Protein AF-A0A5B6ZY88-F1 (afdb_monomer)

pLDDT: mean 94.52, std 8.67, range [48.62, 98.81]

Foldseek 3Di:
DQDKDKDWDDDDPPIDIAIETDAPDDDDPGDAAEAEEEQLADDPVSLVVLVCQCPPPVNHQEYAYAENQHLCVVDVLSNCVSVVVSCVSCCVPCRHHPYDDDYDPSQQQDDVVSPRNHGPDDDD

InterPro domains:
  IPR004843 Calcineurin-like, phosphoesterase domain [PF00149] (33-112)
  IPR008963 Purple acid phosphatase-like, N-terminal [SSF49363] (2-24)
  IPR029052 Metallo-dependent phosphatase-like [G3DSA:3.60.21.10] (27-124)
  IPR029052 Metallo-dependent phosphatase-like [SSF56300] (29-116)
  IPR039331 Purple acid phosphatase-like [PTHR22953] (1-124)

Structure (mmCIF, N/CA/C/O backbone):
data_AF-A0A5B6ZY88-F1
#
_entry.id   AF-A0A5B6ZY88-F1
#
loop_
_atom_site.group_PDB
_atom_site.id
_atom_site.type_symbol
_atom_site.label_atom_id
_atom_site.label_alt_id
_atom_site.label_comp_id
_atom_site.label_asym_id
_atom_site.label_entity_id
_atom_site.label_seq_id
_atom_site.pdbx_PDB_ins_code
_atom_site.Cartn_x
_atom_site.Cartn_y
_atom_site.Cartn_z
_atom_site.occupancy
_atom_site.B_iso_or_equiv
_atom_site.auth_seq_id
_atom_site.auth_comp_id
_atom_site.auth_asym_id
_atom_site.auth_atom_id
_a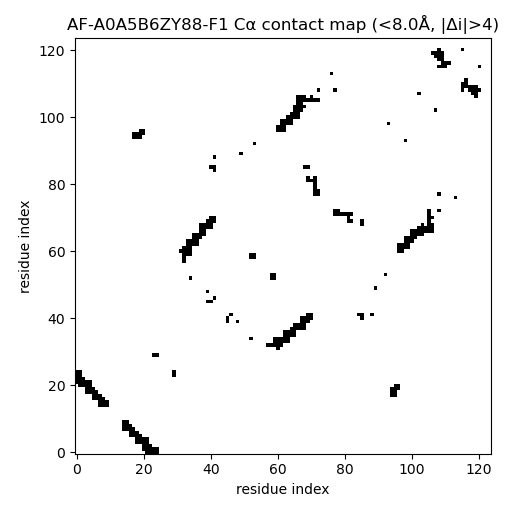tom_site.pdbx_PDB_model_num
ATOM 1 N N . PHE A 1 1 ? -5.526 -8.334 20.807 1.00 87.69 1 PHE A N 1
ATOM 2 C CA . PHE A 1 1 ? -6.445 -8.220 19.656 1.00 87.69 1 PHE A CA 1
ATOM 3 C C . PHE A 1 1 ? -7.251 -6.940 19.772 1.00 87.69 1 PHE A C 1
ATOM 5 O O . PHE A 1 1 ? -7.424 -6.455 20.885 1.00 87.69 1 PHE A O 1
ATOM 12 N N . ASN A 1 2 ? -7.739 -6.399 18.653 1.00 94.94 2 ASN A N 1
ATOM 13 C CA . ASN A 1 2 ? -8.525 -5.158 18.603 1.00 94.94 2 ASN A CA 1
ATOM 14 C C . ASN A 1 2 ? -7.872 -3.990 19.372 1.00 94.94 2 ASN A C 1
ATOM 16 O O . ASN A 1 2 ? -8.503 -3.286 20.157 1.00 94.94 2 ASN A O 1
ATOM 20 N N . THR A 1 3 ? -6.562 -3.834 19.198 1.00 98.31 3 THR A N 1
ATOM 21 C CA . THR A 1 3 ? -5.737 -2.849 19.908 1.00 98.31 3 THR A CA 1
ATOM 22 C C . THR A 1 3 ? -5.025 -1.964 18.897 1.00 98.31 3 THR A C 1
ATOM 24 O O . THR A 1 3 ? -4.433 -2.478 17.942 1.00 98.31 3 THR A O 1
ATOM 27 N N . LYS A 1 4 ? -5.088 -0.644 19.104 1.00 98.56 4 LYS A N 1
ATOM 28 C CA . LYS A 1 4 ? -4.353 0.344 18.313 1.00 98.56 4 LYS A CA 1
ATOM 29 C C . LYS A 1 4 ? -2.912 0.441 18.810 1.00 98.56 4 LYS A C 1
ATOM 31 O O . LYS A 1 4 ? -2.689 0.664 19.996 1.00 98.56 4 LYS A O 1
ATOM 36 N N . TYR A 1 5 ? -1.966 0.309 17.893 1.00 98.75 5 TYR A N 1
ATOM 37 C CA . TYR A 1 5 ? -0.539 0.466 18.137 1.00 98.75 5 TYR A CA 1
ATOM 38 C C . TYR A 1 5 ? -0.011 1.660 17.359 1.00 98.75 5 TYR A C 1
ATOM 40 O O . TYR A 1 5 ? -0.468 1.932 16.250 1.00 98.75 5 TYR A O 1
ATOM 48 N N . TYR A 1 6 ? 0.963 2.341 17.946 1.00 98.62 6 TYR A N 1
ATOM 49 C CA . TYR A 1 6 ? 1.785 3.336 17.274 1.00 98.62 6 TYR A CA 1
ATOM 50 C C . TYR A 1 6 ? 3.156 2.721 17.024 1.00 98.62 6 TYR A C 1
ATOM 52 O O . TYR A 1 6 ? 3.643 1.951 17.854 1.00 98.62 6 TYR A O 1
ATOM 60 N N . TYR A 1 7 ? 3.761 3.046 15.890 1.00 98.19 7 TYR A N 1
ATOM 61 C CA .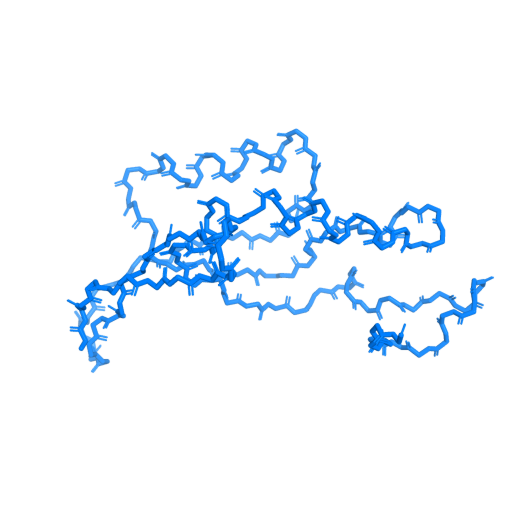 TYR A 1 7 ? 5.124 2.639 15.575 1.00 98.19 7 TYR A CA 1
ATOM 62 C C . TYR A 1 7 ? 5.875 3.797 14.928 1.00 98.19 7 TYR A C 1
ATOM 64 O O . TYR A 1 7 ? 5.270 4.688 14.328 1.00 98.19 7 TYR A O 1
ATOM 72 N N . GLU A 1 8 ? 7.196 3.779 15.059 1.00 97.94 8 GLU A N 1
ATOM 73 C CA . GLU A 1 8 ? 8.081 4.784 14.483 1.00 97.94 8 GLU A CA 1
ATOM 74 C C . GLU A 1 8 ? 9.151 4.121 13.627 1.00 97.94 8 GLU A C 1
ATOM 76 O O . GLU A 1 8 ? 9.631 3.029 13.934 1.00 97.94 8 GLU A O 1
ATOM 81 N N . VAL A 1 9 ? 9.518 4.801 12.548 1.00 97.50 9 VAL A N 1
ATOM 82 C CA . VAL A 1 9 ? 10.631 4.435 11.668 1.00 97.50 9 VAL A CA 1
ATOM 83 C C . VAL A 1 9 ? 11.523 5.653 11.448 1.00 97.50 9 VAL A C 1
ATOM 85 O O . VAL A 1 9 ? 11.067 6.790 11.570 1.00 97.50 9 VAL A O 1
ATOM 88 N N . GLY A 1 10 ? 12.787 5.424 11.097 1.00 95.44 10 GLY A N 1
ATOM 89 C CA . GLY A 1 10 ? 13.793 6.480 10.938 1.00 95.44 10 GLY A CA 1
ATOM 90 C C . GLY A 1 10 ? 14.664 6.671 12.183 1.00 95.44 10 GLY A C 1
ATOM 91 O O . GLY A 1 10 ? 14.436 6.060 13.225 1.00 95.44 10 GLY A O 1
ATOM 92 N N . ILE A 1 11 ? 15.710 7.491 12.055 1.00 93.56 11 ILE A N 1
ATOM 93 C CA . ILE A 1 11 ? 16.718 7.720 13.104 1.00 93.56 11 ILE A CA 1
ATOM 94 C C . ILE A 1 11 ? 17.011 9.223 13.195 1.00 93.56 11 ILE A C 1
ATOM 96 O O . ILE A 1 11 ? 17.051 9.931 12.184 1.00 93.56 11 ILE A O 1
ATOM 100 N N . GLY A 1 12 ? 17.233 9.722 14.413 1.00 91.31 12 GLY A N 1
ATOM 101 C CA . GLY A 1 12 ? 17.615 11.114 14.654 1.00 91.31 12 GLY A CA 1
ATOM 102 C C . GLY A 1 12 ? 16.524 12.091 14.214 1.00 91.31 12 GLY A C 1
ATOM 103 O O . GLY A 1 12 ? 15.396 12.019 14.685 1.00 91.31 12 GLY A O 1
ATOM 104 N N . HIS A 1 13 ? 16.851 13.001 13.297 1.00 89.50 13 HIS A N 1
ATOM 105 C CA . HIS A 1 13 ? 15.945 14.062 12.836 1.00 89.50 13 HIS A CA 1
ATOM 106 C C . HIS A 1 13 ? 14.961 13.635 11.734 1.00 89.50 13 HIS A C 1
ATOM 108 O O . HIS A 1 13 ? 14.296 14.486 11.150 1.00 89.50 13 HIS A O 1
ATOM 114 N N . THR A 1 14 ? 14.885 12.340 11.414 1.00 95.25 14 THR A N 1
ATOM 115 C CA . THR A 1 14 ? 14.053 11.811 10.314 1.00 95.25 14 THR A CA 1
ATOM 116 C C . THR A 1 14 ? 12.991 10.820 10.786 1.00 95.25 14 THR A C 1
ATOM 118 O O . THR A 1 14 ? 12.454 10.059 9.982 1.00 95.25 14 THR A O 1
ATOM 121 N N . THR A 1 15 ? 12.687 10.802 12.087 1.00 97.06 15 THR A N 1
ATOM 122 C CA . THR A 1 15 ? 11.667 9.905 12.631 1.00 97.06 15 THR A CA 1
ATOM 123 C C . THR A 1 15 ? 10.283 10.239 12.080 1.00 97.06 15 THR A C 1
ATOM 125 O O . THR A 1 15 ? 9.887 11.400 11.961 1.00 97.06 15 THR A O 1
ATOM 128 N N . ARG A 1 16 ? 9.537 9.194 11.723 1.00 97.94 16 ARG A N 1
ATOM 129 C CA . ARG A 1 16 ? 8.157 9.273 11.242 1.00 97.94 16 ARG A CA 1
ATOM 1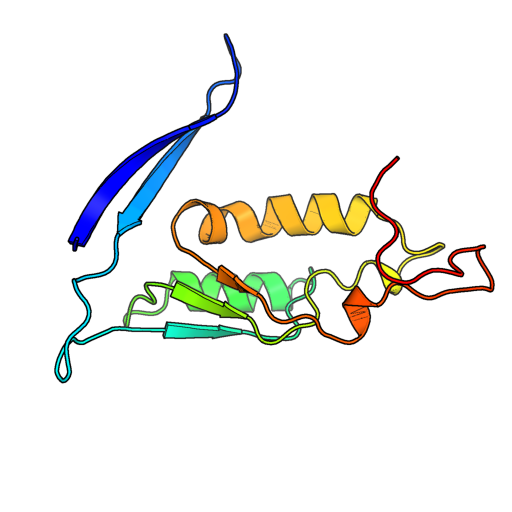30 C C . ARG A 1 16 ? 7.301 8.305 12.039 1.00 97.94 16 ARG A C 1
ATOM 132 O O . ARG A 1 16 ? 7.645 7.129 12.156 1.00 97.94 16 ARG A O 1
ATOM 139 N N . THR A 1 17 ? 6.185 8.803 12.555 1.00 97.88 17 THR A N 1
ATOM 140 C CA . THR A 1 17 ? 5.253 8.033 13.380 1.00 97.88 17 THR A CA 1
ATOM 141 C C . THR A 1 17 ? 4.017 7.642 12.579 1.00 97.88 17 THR A C 1
ATOM 143 O O . THR A 1 17 ? 3.419 8.460 11.876 1.00 97.88 17 THR A O 1
ATOM 146 N N . PHE A 1 18 ? 3.589 6.399 12.748 1.00 98.69 18 PHE A N 1
ATOM 147 C CA . PHE A 1 18 ? 2.405 5.815 12.131 1.00 98.69 18 PHE A CA 1
ATOM 148 C C . PHE A 1 18 ? 1.609 5.026 13.177 1.00 98.69 18 PHE A C 1
ATOM 150 O O . PHE A 1 18 ? 1.973 4.972 14.356 1.00 98.69 18 PHE A O 1
ATOM 157 N N . TRP A 1 19 ? 0.494 4.426 12.769 1.00 98.69 19 TRP A N 1
ATOM 158 C CA . TRP A 1 19 ? -0.321 3.596 13.651 1.00 98.69 19 TRP A CA 1
ATOM 159 C C . TRP A 1 19 ? -1.128 2.572 12.862 1.00 98.69 19 TRP A C 1
ATOM 161 O O . TRP A 1 19 ? -1.501 2.832 11.731 1.00 98.69 19 TRP A O 1
ATOM 171 N N . PHE A 1 20 ? -1.478 1.453 13.485 1.00 98.62 20 PHE A N 1
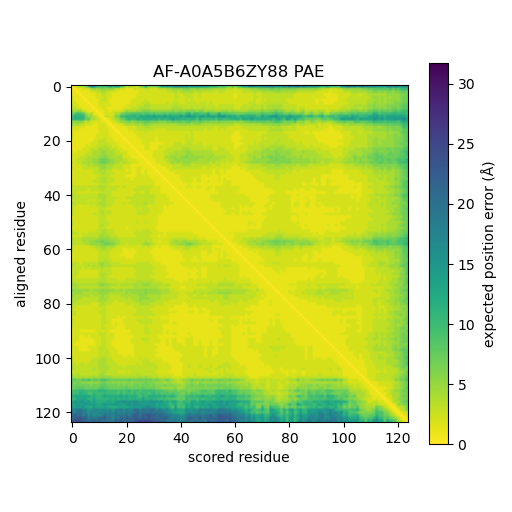ATOM 172 C CA . PHE A 1 20 ? -2.425 0.478 12.936 1.00 98.62 20 PHE A CA 1
ATOM 173 C C . PHE A 1 20 ? -3.281 -0.116 14.060 1.00 98.62 20 PHE A C 1
ATOM 175 O O . PHE A 1 20 ? -2.997 0.069 15.246 1.00 98.62 20 PHE A O 1
ATOM 182 N N . THR A 1 21 ? -4.347 -0.834 13.712 1.00 98.44 21 THR A N 1
ATOM 183 C CA . THR A 1 21 ? -5.176 -1.567 14.679 1.00 98.44 21 THR A CA 1
ATOM 184 C C . THR A 1 21 ? -5.103 -3.058 14.384 1.00 98.44 21 THR A C 1
ATOM 186 O O . THR A 1 21 ? -5.403 -3.492 13.276 1.00 98.44 21 THR A O 1
ATOM 189 N N . THR A 1 22 ? -4.699 -3.849 15.380 1.00 98.44 22 THR A N 1
ATOM 190 C CA . THR A 1 22 ? -4.704 -5.317 15.269 1.00 98.44 22 THR A CA 1
ATOM 191 C C . THR A 1 22 ? -6.130 -5.832 15.053 1.00 98.44 22 THR A C 1
ATOM 193 O O . THR A 1 22 ? -7.062 -5.274 15.643 1.00 98.44 22 THR A O 1
ATOM 196 N N . PR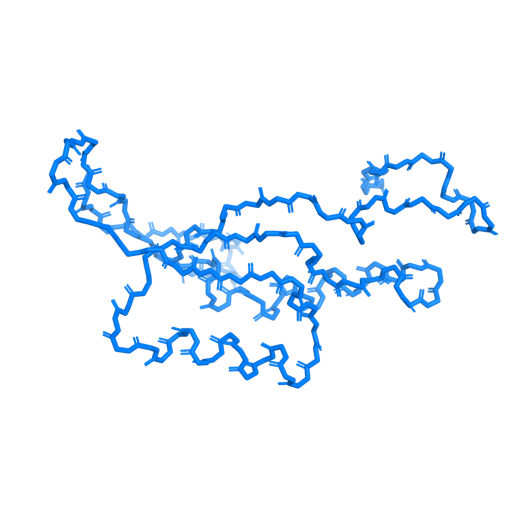O A 1 23 ? -6.339 -6.893 14.251 1.00 97.81 23 PRO A N 1
ATOM 197 C CA . PRO A 1 23 ? -7.668 -7.465 14.080 1.00 97.81 23 PRO A CA 1
ATOM 198 C C . PRO A 1 23 ? -8.219 -8.001 15.417 1.00 97.81 23 PRO A C 1
ATOM 200 O O . PRO A 1 23 ? -7.456 -8.215 16.372 1.00 97.81 23 PRO A O 1
ATOM 203 N N . PRO A 1 24 ? -9.546 -8.185 15.527 1.00 97.56 24 PRO A N 1
ATOM 204 C CA . PRO A 1 24 ? -10.131 -8.968 16.610 1.00 97.56 24 PRO A CA 1
ATOM 205 C C . PRO A 1 24 ? -9.595 -10.408 16.589 1.00 97.56 24 PRO A C 1
ATOM 207 O O . PRO A 1 24 ? -8.994 -10.851 15.611 1.00 97.56 24 PRO A O 1
ATOM 210 N N . GLU A 1 25 ? -9.795 -11.128 17.689 1.00 97.56 25 GLU A N 1
ATOM 211 C CA . GLU A 1 25 ? -9.503 -12.559 17.736 1.00 97.56 25 GLU A CA 1
ATOM 212 C C . GLU A 1 25 ? -10.372 -13.304 16.714 1.00 97.56 25 GLU A C 1
ATOM 214 O O . GLU A 1 25 ? -11.493 -12.882 16.423 1.00 97.56 25 GLU A O 1
ATOM 219 N N . VAL A 1 26 ? -9.845 -14.384 16.137 1.00 97.56 26 VAL A N 1
ATOM 220 C CA . VAL A 1 26 ? -10.573 -15.176 15.141 1.00 97.56 26 VAL A CA 1
ATOM 221 C C . VAL A 1 26 ? -11.770 -15.854 15.805 1.00 97.56 26 VAL A C 1
ATOM 223 O O . VAL A 1 26 ? -11.638 -16.482 16.852 1.00 97.56 26 VAL A O 1
ATOM 226 N N . GLY A 1 27 ? -12.934 -15.764 15.169 1.00 97.62 27 GLY A N 1
ATOM 227 C CA . GLY A 1 27 ? -14.152 -16.423 15.621 1.00 97.62 27 GLY A CA 1
ATOM 228 C C . GLY A 1 27 ? -15.192 -16.494 14.502 1.00 97.62 27 GLY A C 1
ATOM 229 O O . GLY A 1 27 ? -15.098 -15.731 13.539 1.00 97.62 27 GLY A O 1
ATOM 230 N N . PRO A 1 28 ? -16.170 -17.407 14.608 1.00 97.75 28 PRO A N 1
ATOM 231 C CA . PRO A 1 28 ? -17.123 -17.693 13.532 1.00 97.75 28 PRO A CA 1
ATOM 232 C C . PRO A 1 28 ? -18.010 -16.496 13.161 1.00 97.75 28 PRO A C 1
ATOM 234 O O . PRO A 1 28 ? -18.355 -16.338 11.996 1.00 97.75 28 PRO A O 1
ATOM 237 N N . ASP A 1 29 ? -18.318 -15.630 14.129 1.00 98.00 29 ASP A N 1
ATOM 238 C CA . ASP A 1 29 ? -19.261 -14.515 13.970 1.00 98.00 29 ASP A CA 1
ATOM 239 C C . ASP A 1 29 ? -18.582 -13.139 14.067 1.00 98.00 29 ASP A C 1
ATOM 241 O O . ASP A 1 29 ? -19.222 -12.128 14.358 1.00 98.00 29 ASP A O 1
ATOM 245 N N . VAL A 1 30 ? -17.261 -13.080 13.887 1.00 97.75 30 VAL A N 1
ATOM 246 C CA . VAL A 1 30 ? -16.491 -11.847 14.077 1.00 97.75 30 VAL A CA 1
ATOM 247 C C . VAL A 1 30 ? -16.601 -10.962 12.830 1.00 97.75 30 VAL A C 1
ATOM 249 O O . VAL A 1 30 ? -16.084 -11.327 11.772 1.00 97.75 30 VAL A O 1
ATOM 252 N N . PRO A 1 31 ? -17.225 -9.771 12.917 1.00 97.31 31 PRO A N 1
ATOM 253 C CA . PRO A 1 31 ? -17.402 -8.916 11.755 1.00 97.31 31 PRO A CA 1
ATOM 254 C C . PRO A 1 31 ? -16.087 -8.242 11.354 1.00 97.31 31 PRO A C 1
ATOM 256 O O . PRO A 1 31 ? -15.361 -7.668 12.178 1.00 97.31 31 PRO A O 1
ATOM 259 N N . TYR A 1 32 ? -15.816 -8.232 10.053 1.00 97.81 32 TYR A N 1
ATOM 260 C CA . TYR A 1 32 ? -14.650 -7.575 9.481 1.00 97.81 32 TYR A CA 1
ATOM 261 C C . TYR A 1 32 ? -14.970 -7.004 8.100 1.00 97.81 32 TYR A C 1
ATOM 263 O O . TYR A 1 32 ? -15.764 -7.575 7.357 1.00 97.81 32 TYR A O 1
ATOM 271 N N . THR A 1 33 ? -14.346 -5.877 7.758 1.00 98.44 33 THR A N 1
ATOM 272 C CA . THR A 1 33 ? -14.550 -5.206 6.470 1.00 98.44 33 THR A CA 1
ATOM 273 C C . THR A 1 33 ? -13.251 -5.244 5.686 1.00 98.44 33 THR A C 1
ATOM 275 O O . THR A 1 33 ? -12.277 -4.590 6.074 1.00 98.44 33 THR A O 1
ATOM 278 N N . PHE A 1 34 ? -13.263 -5.960 4.568 1.00 98.69 34 PHE A N 1
ATOM 279 C CA . PHE A 1 34 ? -12.178 -5.948 3.597 1.00 98.69 34 PHE A CA 1
ATOM 280 C C . PHE A 1 34 ? -12.472 -4.943 2.484 1.00 98.69 34 PHE A C 1
ATOM 282 O O . PHE A 1 34 ? -13.588 -4.889 1.969 1.00 98.69 34 PHE A O 1
ATOM 289 N N . GLY A 1 35 ? -11.471 -4.150 2.112 1.00 98.56 35 GLY A N 1
ATOM 290 C CA . GLY A 1 35 ? -11.450 -3.508 0.802 1.00 98.56 35 GLY A CA 1
ATOM 291 C C . GLY A 1 35 ? -10.929 -4.478 -0.252 1.00 98.56 35 GLY A C 1
ATOM 292 O O . GLY A 1 35 ? -10.162 -5.383 0.075 1.00 98.56 35 GLY A O 1
ATOM 293 N N . LEU A 1 36 ? -11.330 -4.286 -1.505 1.00 98.62 36 LEU A N 1
ATOM 294 C CA . LEU A 1 36 ? -10.856 -5.071 -2.641 1.00 98.62 36 LEU A CA 1
ATOM 295 C C . LEU A 1 36 ? -10.366 -4.105 -3.723 1.00 98.62 36 LEU A C 1
ATOM 297 O O . LEU A 1 36 ? -11.140 -3.262 -4.178 1.00 98.62 36 LEU A O 1
ATOM 301 N N . ILE A 1 37 ? -9.096 -4.221 -4.107 1.00 98.75 37 ILE A N 1
ATOM 302 C CA . ILE A 1 37 ? -8.474 -3.490 -5.222 1.00 98.75 37 ILE A CA 1
ATOM 303 C C . ILE A 1 37 ? -7.582 -4.482 -5.979 1.00 98.75 37 ILE A C 1
ATOM 305 O O . ILE A 1 37 ? -6.943 -5.333 -5.369 1.00 98.75 37 ILE A O 1
ATOM 309 N N . GLY A 1 38 ? -7.530 -4.364 -7.298 1.00 98.50 38 GLY A N 1
ATOM 310 C CA . GLY A 1 38 ? -6.525 -4.989 -8.156 1.00 98.50 38 GLY A CA 1
ATOM 311 C C . GLY A 1 38 ? -6.065 -3.974 -9.188 1.00 98.50 38 GLY A C 1
ATOM 312 O O . GLY A 1 38 ? -6.712 -2.927 -9.321 1.00 98.50 38 GLY A O 1
ATOM 313 N N . ASP A 1 39 ? -4.970 -4.274 -9.879 1.00 98.56 39 ASP A N 1
ATOM 314 C CA . ASP A 1 39 ? -4.569 -3.550 -11.087 1.00 98.56 39 ASP A CA 1
ATOM 315 C C . ASP A 1 39 ? -4.433 -2.042 -10.854 1.00 98.56 39 ASP A C 1
ATOM 317 O O . ASP A 1 39 ? -4.885 -1.209 -11.644 1.00 98.56 39 ASP A O 1
ATOM 321 N N . LEU A 1 40 ? -3.871 -1.666 -9.700 1.00 98.75 40 LEU A N 1
ATOM 322 C CA . LEU A 1 40 ? -3.960 -0.284 -9.250 1.00 98.75 40 LEU A CA 1
ATOM 323 C C . LEU A 1 40 ? -3.110 0.621 -10.131 1.00 98.75 40 LEU A C 1
ATOM 325 O O . LEU A 1 40 ? -3.598 1.660 -10.567 1.00 98.75 40 LEU A O 1
ATOM 329 N N . GLY A 1 41 ? -1.843 0.278 -10.359 1.00 98.56 41 GLY A N 1
ATOM 330 C CA . GLY A 1 41 ? -0.885 1.164 -11.013 1.00 98.56 41 GLY A CA 1
ATOM 331 C C . GLY A 1 41 ? -0.726 2.506 -10.289 1.00 98.56 41 GLY A C 1
ATOM 332 O O . GLY A 1 41 ? -0.947 2.636 -9.084 1.00 98.56 41 GLY A O 1
ATOM 333 N N . GLN A 1 42 ? -0.324 3.533 -11.036 1.00 98.62 42 GLN A N 1
ATOM 334 C CA . GLN A 1 42 ? 0.025 4.860 -10.498 1.00 98.62 42 GLN A CA 1
ATOM 335 C C . GLN A 1 42 ? -0.428 6.019 -11.402 1.00 98.62 42 GLN A C 1
ATOM 337 O O . GLN A 1 42 ? 0.274 7.012 -11.591 1.00 98.62 42 GLN A O 1
ATOM 342 N N . THR A 1 43 ? -1.613 5.881 -11.989 1.00 98.56 43 THR A N 1
ATOM 343 C CA . THR A 1 43 ? -2.273 6.895 -12.821 1.00 98.56 43 THR A CA 1
ATOM 344 C C . THR A 1 43 ? -3.148 7.844 -11.987 1.00 98.56 43 THR A C 1
ATOM 346 O O . THR A 1 43 ? -3.310 7.691 -10.771 1.00 98.56 43 THR A O 1
ATOM 349 N N . TYR A 1 44 ? -3.775 8.828 -12.641 1.00 98.69 44 TYR A N 1
ATOM 350 C CA . TYR A 1 44 ? -4.784 9.672 -11.996 1.00 98.69 44 TYR A CA 1
ATOM 351 C C . TYR A 1 44 ? -6.011 8.876 -11.524 1.00 98.69 44 TYR A C 1
ATOM 353 O O . TYR A 1 44 ? -6.534 9.152 -10.441 1.00 98.69 44 TYR A O 1
ATOM 361 N N . ASP A 1 45 ? -6.438 7.863 -12.281 1.00 98.75 45 ASP A N 1
ATOM 362 C CA . ASP A 1 45 ? -7.553 6.991 -11.896 1.00 98.75 45 ASP A CA 1
ATOM 363 C C . ASP A 1 45 ? -7.169 6.047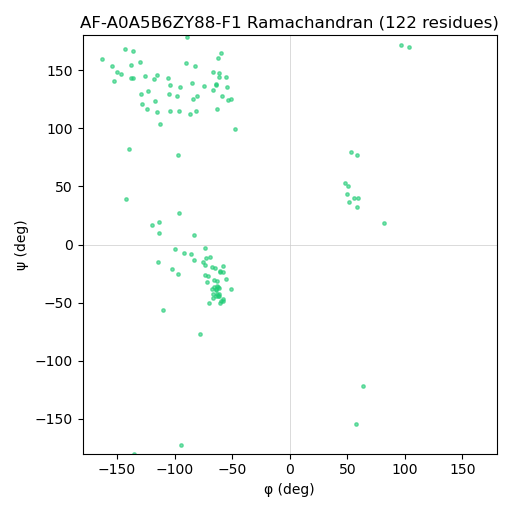 -10.751 1.00 98.75 45 ASP A C 1
ATOM 365 O O . ASP A 1 45 ? -7.982 5.792 -9.859 1.00 98.75 45 ASP A O 1
ATOM 369 N N . SER A 1 46 ? -5.903 5.626 -10.689 1.00 98.75 46 SER A N 1
ATOM 370 C CA . SER A 1 46 ? -5.335 4.902 -9.543 1.00 98.75 46 SER A CA 1
ATOM 371 C C . SER A 1 46 ? -5.469 5.729 -8.265 1.00 98.75 46 SER A C 1
ATOM 373 O O . SER A 1 46 ? -5.984 5.260 -7.247 1.00 98.75 46 SER A O 1
ATOM 375 N N . ASN A 1 47 ? -5.084 7.009 -8.331 1.00 98.81 47 ASN A N 1
ATOM 376 C CA . ASN A 1 47 ? -5.226 7.933 -7.210 1.00 98.81 47 ASN A CA 1
ATOM 377 C C . ASN A 1 47 ? -6.689 8.121 -6.800 1.00 98.81 47 ASN A C 1
ATOM 379 O O . ASN A 1 47 ? -7.000 8.089 -5.609 1.00 98.81 47 ASN A O 1
ATOM 383 N N . ARG A 1 48 ? -7.593 8.263 -7.773 1.00 98.75 48 ARG A N 1
ATOM 384 C CA . ARG A 1 48 ? -9.030 8.380 -7.512 1.00 98.75 48 ARG A CA 1
ATOM 385 C C . ARG A 1 48 ? -9.580 7.130 -6.830 1.00 98.75 48 ARG A C 1
ATOM 387 O O . ARG A 1 48 ? -10.307 7.260 -5.850 1.00 98.75 48 ARG A O 1
ATOM 394 N N . THR A 1 49 ? -9.206 5.944 -7.295 1.00 98.81 49 THR A N 1
ATOM 395 C CA . THR A 1 49 ? -9.626 4.662 -6.712 1.00 98.81 49 THR A CA 1
ATOM 396 C C . THR A 1 49 ? -9.191 4.556 -5.255 1.00 98.81 49 THR A C 1
ATOM 398 O O . THR A 1 49 ? -10.024 4.304 -4.381 1.00 98.81 49 THR A O 1
ATOM 401 N N . LEU A 1 50 ? -7.920 4.852 -4.964 1.00 98.75 50 LEU A N 1
ATOM 402 C CA . LEU A 1 50 ? -7.406 4.824 -3.597 1.00 98.75 50 LEU A CA 1
ATOM 403 C C . LEU A 1 50 ? -8.102 5.864 -2.701 1.00 98.75 50 LEU A C 1
ATOM 405 O O . LEU A 1 50 ? -8.523 5.537 -1.595 1.00 98.75 50 LEU A O 1
ATOM 409 N N . SER A 1 51 ? -8.329 7.085 -3.194 1.00 98.62 51 SER A N 1
ATOM 410 C CA . SER A 1 51 ? -9.074 8.104 -2.442 1.00 98.62 51 SER A CA 1
ATOM 411 C C . SER A 1 51 ? -10.531 7.709 -2.182 1.00 98.62 51 SER A C 1
ATOM 413 O O . SER A 1 51 ? -11.045 7.942 -1.089 1.00 98.62 51 SER A O 1
ATOM 415 N N . HIS A 1 52 ? -11.210 7.085 -3.147 1.00 98.69 52 HIS A N 1
ATOM 416 C CA . HIS A 1 52 ? -12.565 6.566 -2.951 1.00 98.69 52 HIS A CA 1
ATOM 417 C C . HIS A 1 52 ? -12.598 5.453 -1.895 1.00 98.69 52 HIS A C 1
ATOM 419 O O . HIS A 1 52 ? -13.525 5.421 -1.085 1.00 98.69 52 HIS A O 1
ATOM 425 N N . TYR A 1 53 ? -11.589 4.579 -1.862 1.00 98.69 53 TYR A N 1
ATOM 426 C CA . TYR A 1 53 ? -11.438 3.567 -0.817 1.00 98.69 53 TYR A CA 1
ATOM 427 C C . TYR A 1 53 ? -1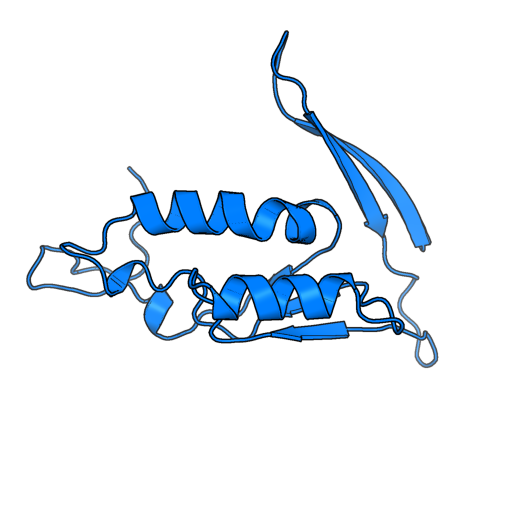1.286 4.200 0.576 1.00 98.69 53 TYR A C 1
ATOM 429 O O . TYR A 1 53 ? -12.036 3.865 1.494 1.00 98.69 53 TYR A O 1
ATOM 437 N N . GLU A 1 54 ? -10.378 5.168 0.726 1.00 98.19 54 GLU A N 1
ATOM 438 C CA . GLU A 1 54 ? -10.102 5.866 1.993 1.00 98.19 54 GLU A CA 1
ATOM 439 C C . GLU A 1 54 ? -11.333 6.634 2.525 1.00 98.19 54 GLU A C 1
ATOM 441 O O . GLU A 1 54 ? -11.614 6.671 3.734 1.00 98.19 54 GLU A O 1
ATOM 446 N N . LEU A 1 55 ? -12.107 7.228 1.614 1.00 98.06 55 LEU A N 1
ATOM 447 C CA . LEU A 1 55 ? -13.304 8.009 1.927 1.00 98.06 55 LEU A CA 1
ATOM 448 C C . LEU A 1 55 ? -14.574 7.162 2.066 1.00 98.06 55 LEU A C 1
ATOM 450 O O . LEU A 1 55 ? -15.593 7.687 2.517 1.00 98.06 55 LEU A O 1
ATOM 454 N N . ASN A 1 56 ? -14.530 5.866 1.745 1.00 98.19 56 ASN A N 1
ATOM 455 C CA . ASN A 1 56 ? -15.701 4.999 1.806 1.00 98.19 56 ASN A CA 1
ATOM 456 C C . ASN A 1 56 ? -16.289 4.966 3.239 1.00 98.19 56 ASN A C 1
ATOM 458 O O . ASN A 1 56 ? -15.554 4.700 4.201 1.00 98.19 56 ASN A O 1
ATOM 462 N N . PRO A 1 57 ? -17.603 5.216 3.420 1.00 97.62 57 PRO A N 1
ATOM 463 C CA . PRO A 1 57 ? -18.233 5.250 4.742 1.00 97.62 57 PRO A CA 1
ATOM 464 C C . PRO A 1 57 ? -18.218 3.899 5.473 1.00 97.62 57 PRO A C 1
ATOM 466 O O . PRO A 1 57 ? -18.322 3.882 6.695 1.00 97.62 57 PRO A O 1
ATOM 469 N N . VAL A 1 58 ? -18.044 2.779 4.762 1.00 96.62 58 VAL A N 1
ATOM 470 C CA . VAL A 1 58 ? -17.970 1.426 5.345 1.00 96.62 58 VAL A CA 1
ATOM 471 C C . VAL A 1 58 ? -16.634 1.180 6.072 1.00 96.62 58 VAL A C 1
ATOM 473 O O . VAL A 1 58 ? -16.558 0.293 6.918 1.00 96.62 58 VAL A O 1
ATOM 476 N N . LYS A 1 59 ? -15.600 1.995 5.799 1.00 94.62 59 LYS A N 1
ATOM 477 C CA . LYS A 1 59 ? -14.275 1.970 6.454 1.00 94.62 59 LYS A CA 1
ATOM 478 C C . LYS A 1 59 ? -13.601 0.591 6.433 1.00 94.62 59 LYS A C 1
ATOM 480 O O . LYS A 1 59 ? -13.577 -0.129 7.431 1.00 94.62 59 LYS A O 1
ATOM 485 N N . GLY A 1 60 ? -13.009 0.253 5.284 1.00 97.56 60 GLY A N 1
ATOM 486 C CA . GLY A 1 60 ? -12.162 -0.935 5.141 1.00 97.56 60 GLY A CA 1
ATOM 487 C C . GLY A 1 60 ? -11.023 -0.956 6.167 1.00 97.56 60 GLY A C 1
ATOM 488 O O . GLY A 1 60 ? -10.398 0.074 6.428 1.00 97.56 60 GLY A O 1
ATOM 489 N N . LYS A 1 61 ? -10.798 -2.124 6.780 1.00 98.12 61 LYS A N 1
ATOM 490 C CA . LYS A 1 61 ? -9.787 -2.339 7.834 1.00 98.12 61 LYS A CA 1
ATOM 491 C C . LYS A 1 61 ? -8.524 -3.031 7.321 1.00 98.12 61 LYS A C 1
ATOM 493 O O . LYS A 1 61 ? -7.495 -3.015 7.986 1.00 98.12 61 LYS A O 1
ATOM 498 N N . THR A 1 62 ? -8.632 -3.715 6.191 1.00 98.56 62 THR A N 1
ATOM 499 C CA . THR A 1 62 ? -7.553 -4.418 5.493 1.00 98.56 62 THR A CA 1
ATOM 500 C C . THR A 1 62 ? -7.921 -4.450 4.023 1.00 98.56 62 THR A C 1
ATOM 502 O O . THR A 1 62 ? -9.094 -4.649 3.690 1.00 98.56 62 THR A O 1
ATOM 505 N N . LEU A 1 63 ? -6.936 -4.272 3.153 1.00 98.69 63 LEU A N 1
ATOM 506 C CA . LEU A 1 63 ? -7.130 -4.380 1.717 1.00 98.69 63 LEU A CA 1
ATOM 507 C C . LEU A 1 63 ? -6.702 -5.767 1.235 1.00 98.69 63 LEU A C 1
ATOM 509 O O . LEU A 1 63 ? -5.589 -6.202 1.513 1.00 98.69 63 LEU A O 1
ATOM 513 N N . LEU A 1 64 ? -7.574 -6.454 0.504 1.00 98.81 64 LEU A N 1
ATOM 514 C CA . LEU A 1 64 ? -7.200 -7.602 -0.315 1.00 98.81 64 LEU A CA 1
ATOM 515 C C . LEU A 1 64 ? -6.765 -7.060 -1.677 1.00 98.81 64 LEU A C 1
ATOM 517 O O . LEU A 1 64 ? -7.589 -6.484 -2.392 1.00 98.81 64 LEU A O 1
ATOM 521 N N . PHE A 1 65 ? -5.476 -7.193 -1.992 1.00 98.75 65 PHE A N 1
ATOM 522 C CA . PHE A 1 65 ? -4.891 -6.684 -3.226 1.00 98.75 65 PHE A CA 1
ATOM 523 C C . PHE A 1 65 ? -4.645 -7.837 -4.204 1.00 98.75 65 PHE A C 1
ATOM 525 O O . PHE A 1 65 ? -3.853 -8.736 -3.915 1.00 98.75 65 PHE A O 1
ATOM 532 N N . VAL A 1 66 ? -5.339 -7.841 -5.343 1.00 98.38 66 VAL A N 1
ATOM 533 C CA . VAL A 1 66 ? -5.429 -9.019 -6.233 1.00 98.38 66 VAL A CA 1
ATOM 534 C C . VAL A 1 66 ? -4.432 -9.032 -7.400 1.00 98.38 66 VAL A C 1
ATOM 536 O O . VAL A 1 66 ? -4.684 -9.695 -8.398 1.00 98.38 66 VAL A O 1
ATOM 539 N N . GLY A 1 67 ? -3.279 -8.379 -7.241 1.00 97.69 67 GLY A N 1
ATOM 540 C CA . GLY A 1 67 ? -2.179 -8.393 -8.217 1.00 97.69 67 GLY A CA 1
ATOM 541 C C . GLY A 1 67 ? -2.068 -7.115 -9.040 1.00 97.69 67 GLY A C 1
ATOM 542 O O . GLY A 1 67 ? -2.934 -6.241 -8.954 1.00 97.69 67 GLY A O 1
ATOM 543 N N . ASP A 1 68 ? -0.963 -7.013 -9.776 1.00 98.00 68 ASP A N 1
ATOM 544 C CA . ASP A 1 68 ? -0.596 -5.918 -10.671 1.00 98.00 68 ASP A CA 1
ATOM 545 C C . ASP A 1 68 ? -0.526 -4.567 -9.940 1.00 98.00 68 ASP A C 1
ATOM 547 O O . ASP A 1 68 ? -1.423 -3.716 -9.955 1.00 98.00 68 ASP A O 1
ATOM 551 N N . LEU A 1 69 ? 0.577 -4.402 -9.213 1.00 98.31 69 LEU A N 1
ATOM 552 C CA . LEU A 1 69 ? 0.817 -3.321 -8.270 1.00 98.31 69 LEU A CA 1
ATOM 553 C C . LEU A 1 69 ? 1.189 -2.038 -9.012 1.00 98.31 69 LEU A C 1
ATOM 555 O O . LEU A 1 69 ? 0.379 -1.112 -9.108 1.00 98.31 69 LEU A O 1
ATOM 559 N N . SER A 1 70 ? 2.435 -1.951 -9.483 1.00 98.00 70 SER A N 1
ATOM 560 C CA . SER A 1 70 ? 3.047 -0.683 -9.893 1.00 98.00 70 SER A CA 1
ATOM 561 C C . SER A 1 70 ? 2.969 -0.416 -11.391 1.00 98.00 70 SER A C 1
ATOM 563 O O . SER A 1 70 ? 2.991 0.761 -11.782 1.00 98.00 70 SER A O 1
ATOM 565 N N . TYR A 1 71 ? 2.876 -1.483 -12.195 1.00 97.94 71 TYR A N 1
ATOM 566 C CA . TYR A 1 71 ? 3.054 -1.454 -13.647 1.00 97.94 71 TYR A CA 1
ATOM 567 C C . TYR A 1 71 ? 4.375 -0.767 -14.060 1.00 97.94 71 TYR A C 1
ATOM 569 O O . TYR A 1 71 ? 4.420 0.009 -15.019 1.00 97.94 71 TYR A O 1
ATOM 577 N N . ALA A 1 72 ? 5.440 -0.964 -13.271 1.00 95.62 72 ALA A N 1
ATOM 578 C CA . ALA A 1 72 ? 6.776 -0.432 -13.552 1.00 95.62 72 ALA A CA 1
ATOM 579 C C . ALA A 1 72 ? 7.399 -1.059 -14.810 1.00 95.62 72 ALA A C 1
ATOM 581 O O . ALA A 1 72 ? 8.115 -0.375 -15.541 1.00 95.62 72 ALA A O 1
ATOM 582 N N . ASP A 1 73 ? 7.059 -2.312 -15.097 1.00 93.38 73 ASP A N 1
ATOM 583 C CA . ASP A 1 73 ? 7.466 -3.072 -16.280 1.00 93.38 73 ASP A CA 1
ATOM 584 C C . ASP A 1 73 ? 7.014 -2.438 -17.614 1.00 93.38 73 ASP A C 1
ATOM 586 O O . ASP A 1 73 ? 7.652 -2.607 -18.648 1.00 93.38 73 ASP A O 1
ATOM 590 N N . HIS A 1 74 ? 5.977 -1.596 -17.611 1.00 94.81 74 HIS A N 1
ATOM 591 C CA . HIS A 1 74 ? 5.588 -0.819 -18.797 1.00 94.81 74 HIS A CA 1
ATOM 592 C C . HIS A 1 74 ? 6.535 0.339 -19.150 1.00 94.81 74 HIS A C 1
ATOM 594 O O . HIS A 1 74 ? 6.392 0.953 -20.214 1.00 94.81 74 HIS A O 1
ATOM 600 N N . TYR A 1 75 ? 7.466 0.700 -18.268 1.00 94.06 75 TYR A N 1
ATOM 601 C CA . TYR A 1 75 ? 8.409 1.788 -18.513 1.00 94.06 75 TYR A CA 1
ATOM 602 C C . TYR A 1 75 ? 9.685 1.276 -19.191 1.00 94.06 75 TYR A C 1
ATOM 604 O O . TYR A 1 75 ? 10.021 0.099 -19.064 1.00 94.06 75 TYR A O 1
ATOM 612 N N . PRO A 1 76 ? 10.428 2.140 -19.914 1.00 93.88 76 PRO A N 1
ATOM 613 C CA . PRO A 1 76 ? 11.675 1.736 -20.555 1.00 93.88 76 PRO A CA 1
ATOM 614 C C . PRO A 1 76 ? 12.612 1.039 -19.567 1.00 93.88 76 PRO A C 1
ATOM 616 O O . PRO A 1 76 ? 12.940 1.614 -18.531 1.00 93.88 76 PRO A O 1
ATOM 619 N N . PHE A 1 77 ? 13.043 -0.176 -19.914 1.00 90.81 77 PHE A N 1
ATOM 620 C CA . PHE A 1 77 ? 13.904 -1.020 -19.078 1.00 90.81 77 PHE A CA 1
ATOM 621 C C . PHE A 1 77 ? 13.319 -1.353 -17.697 1.00 90.81 77 PHE A C 1
ATOM 623 O O . PHE A 1 77 ? 14.078 -1.440 -16.736 1.00 90.81 77 PHE A O 1
ATOM 630 N N . HIS A 1 78 ? 11.989 -1.475 -17.591 1.00 91.31 78 HIS A N 1
ATOM 631 C CA . HIS A 1 78 ? 11.292 -1.738 -16.328 1.00 91.31 78 HIS A CA 1
ATOM 632 C C . HIS A 1 78 ? 11.728 -0.757 -15.229 1.00 91.31 78 HIS A C 1
ATOM 634 O O . HIS A 1 78 ? 12.154 -1.161 -14.148 1.00 91.31 78 HIS A O 1
ATOM 640 N N . ASP A 1 79 ? 11.706 0.548 -15.539 1.00 91.94 79 ASP A N 1
ATOM 641 C CA . ASP A 1 79 ? 12.238 1.610 -14.676 1.00 91.94 79 ASP A CA 1
ATOM 642 C C . ASP A 1 79 ? 11.764 1.466 -13.219 1.00 91.94 79 ASP A C 1
ATOM 644 O O . ASP A 1 79 ? 10.668 1.888 -12.839 1.00 91.94 79 ASP A O 1
ATOM 648 N N . ASN A 1 80 ? 12.630 0.894 -12.382 1.00 91.56 80 ASN A N 1
ATOM 649 C CA . ASN A 1 80 ? 12.310 0.519 -11.010 1.00 91.56 80 ASN A CA 1
ATOM 650 C C . ASN A 1 80 ? 12.098 1.737 -10.097 1.00 91.56 80 ASN A C 1
ATOM 652 O O . ASN A 1 80 ? 11.515 1.605 -9.021 1.00 91.56 80 ASN A O 1
ATOM 656 N N . VAL A 1 81 ? 12.433 2.952 -10.549 1.00 94.75 81 VAL A N 1
ATOM 657 C CA . VAL A 1 81 ? 12.007 4.189 -9.872 1.00 94.75 81 VAL A CA 1
ATOM 658 C C . VAL A 1 81 ? 10.475 4.253 -9.772 1.00 94.75 81 VAL A C 1
ATOM 660 O O . VAL A 1 81 ? 9.924 4.890 -8.869 1.00 94.75 81 VAL A O 1
ATOM 663 N N . ARG A 1 82 ? 9.755 3.555 -10.658 1.00 96.69 82 ARG A N 1
ATOM 664 C CA . ARG A 1 82 ? 8.295 3.437 -10.624 1.00 96.69 82 ARG A CA 1
ATOM 665 C C . ARG A 1 82 ? 7.771 2.575 -9.486 1.00 96.69 82 ARG A C 1
ATOM 667 O O . ARG A 1 82 ? 6.671 2.861 -9.005 1.00 96.69 82 ARG A O 1
ATOM 674 N N . TRP A 1 83 ? 8.546 1.611 -8.998 1.00 96.81 83 TRP A N 1
ATOM 675 C CA . TRP A 1 83 ? 8.250 0.930 -7.738 1.00 96.81 83 TRP A CA 1
ATOM 676 C C . TRP A 1 83 ? 8.375 1.897 -6.557 1.00 96.81 83 TRP A C 1
ATOM 678 O O . TRP A 1 83 ? 7.474 1.961 -5.717 1.00 96.81 83 TRP A O 1
ATOM 688 N N . ASP A 1 84 ? 9.411 2.742 -6.543 1.00 97.00 84 ASP A N 1
ATOM 689 C CA . ASP A 1 84 ? 9.597 3.745 -5.490 1.00 97.00 84 ASP A CA 1
ATOM 690 C C . ASP A 1 84 ? 8.456 4.774 -5.450 1.00 97.00 84 ASP A C 1
ATOM 692 O O . ASP A 1 84 ? 7.977 5.158 -4.376 1.00 97.00 84 ASP A O 1
ATOM 696 N N . THR A 1 85 ? 8.021 5.277 -6.612 1.00 98.44 85 THR A N 1
ATOM 697 C CA . THR A 1 85 ? 6.909 6.238 -6.684 1.00 98.44 85 THR A CA 1
ATOM 698 C C . THR A 1 85 ? 5.588 5.599 -6.296 1.00 98.44 85 THR A C 1
ATOM 700 O O . THR A 1 85 ? 4.814 6.239 -5.583 1.00 98.44 85 THR A O 1
ATOM 703 N N . TRP A 1 86 ? 5.348 4.347 -6.691 1.00 98.69 86 TRP A N 1
ATOM 704 C CA . TRP A 1 86 ? 4.159 3.606 -6.281 1.00 98.69 86 TRP A CA 1
ATOM 705 C C . TRP A 1 86 ? 4.132 3.364 -4.766 1.00 98.69 86 TRP A C 1
ATOM 707 O O . TRP A 1 86 ? 3.124 3.648 -4.119 1.00 98.69 86 TRP A O 1
ATOM 717 N N . GLY A 1 87 ? 5.263 2.967 -4.173 1.00 98.50 87 GLY A N 1
ATOM 718 C CA . GLY A 1 87 ? 5.397 2.790 -2.725 1.00 98.50 87 GLY A CA 1
ATOM 719 C C . GLY A 1 87 ? 5.087 4.072 -1.947 1.00 98.50 87 GLY A C 1
ATOM 720 O O . GLY A 1 87 ? 4.280 4.057 -1.018 1.00 98.50 87 GLY A O 1
ATOM 721 N N . ARG A 1 88 ? 5.640 5.216 -2.376 1.00 98.75 88 ARG A N 1
ATOM 722 C CA . ARG A 1 88 ? 5.311 6.534 -1.794 1.00 98.75 88 ARG A CA 1
ATOM 723 C C . ARG A 1 88 ? 3.842 6.918 -1.988 1.00 98.75 88 ARG A C 1
ATOM 725 O O . ARG A 1 88 ? 3.257 7.557 -1.118 1.00 98.75 88 ARG A O 1
ATOM 732 N N . PHE A 1 89 ? 3.245 6.547 -3.117 1.00 98.81 89 PHE A N 1
ATOM 733 C CA . PHE A 1 89 ? 1.850 6.842 -3.436 1.00 98.81 89 PHE A CA 1
ATOM 734 C C . PHE A 1 89 ? 0.866 6.102 -2.515 1.00 98.81 89 PHE A C 1
ATOM 736 O O . PHE A 1 89 ? -0.064 6.735 -2.001 1.00 98.81 89 PHE A O 1
ATOM 743 N N . ILE A 1 90 ? 1.076 4.801 -2.280 1.00 98.69 90 ILE A N 1
ATOM 744 C CA . ILE A 1 90 ? 0.176 3.968 -1.464 1.00 98.69 90 ILE A CA 1
ATOM 745 C C . ILE A 1 90 ? 0.434 4.063 0.044 1.00 98.69 90 ILE A C 1
ATOM 747 O O . ILE A 1 90 ? -0.418 3.643 0.830 1.00 98.69 90 ILE A O 1
ATOM 751 N N . GLU A 1 91 ? 1.571 4.629 0.467 1.00 98.81 91 GLU A N 1
ATOM 752 C CA . GLU A 1 91 ? 1.982 4.737 1.876 1.00 98.81 91 GLU A CA 1
ATOM 753 C C . GLU A 1 91 ? 0.883 5.339 2.759 1.00 98.81 91 GLU A C 1
ATOM 755 O O . GLU A 1 91 ? 0.635 4.858 3.865 1.00 98.81 91 GLU A O 1
ATOM 760 N N . ARG A 1 92 ? 0.151 6.334 2.239 1.00 98.56 92 ARG A N 1
ATOM 761 C CA . ARG A 1 92 ? -0.964 6.982 2.948 1.00 98.56 92 ARG A CA 1
ATOM 762 C C . ARG A 1 92 ? -2.086 6.026 3.380 1.00 98.56 92 ARG A C 1
ATOM 764 O O . ARG A 1 92 ? -2.855 6.371 4.271 1.00 98.56 92 ARG A O 1
ATOM 771 N N . SER A 1 93 ? -2.153 4.833 2.786 1.00 98.56 93 SER A N 1
ATOM 772 C CA . SER A 1 93 ? -3.075 3.758 3.149 1.00 98.56 93 SER A CA 1
ATOM 773 C C . SER A 1 93 ? -2.338 2.587 3.796 1.00 98.56 93 SER A C 1
ATOM 775 O O . SER A 1 93 ? -2.635 2.229 4.938 1.00 98.56 93 SER A O 1
ATOM 777 N N . ALA A 1 94 ? -1.344 2.019 3.109 1.00 98.50 94 ALA A N 1
ATOM 778 C CA . ALA A 1 94 ? -0.680 0.784 3.526 1.00 98.50 94 ALA A CA 1
ATOM 779 C C . ALA A 1 94 ? 0.149 0.924 4.818 1.00 98.50 94 ALA A C 1
ATOM 781 O O . ALA A 1 94 ? 0.397 -0.072 5.493 1.00 98.50 94 ALA A O 1
ATOM 782 N N . ALA A 1 95 ? 0.533 2.143 5.219 1.00 98.62 95 ALA A N 1
ATOM 783 C CA . ALA A 1 95 ? 1.187 2.376 6.510 1.00 98.62 95 ALA A CA 1
ATOM 784 C C . ALA A 1 95 ? 0.220 2.322 7.711 1.00 98.62 95 ALA A C 1
ATOM 786 O O . ALA A 1 95 ? 0.662 2.239 8.856 1.00 98.62 95 ALA A O 1
ATOM 787 N N . TYR A 1 96 ? -1.097 2.380 7.475 1.00 98.69 96 TYR A N 1
ATOM 788 C CA . TYR A 1 96 ? -2.105 2.446 8.543 1.00 98.69 96 TYR A CA 1
ATOM 789 C C . TYR A 1 96 ? -3.012 1.216 8.626 1.00 98.69 96 TYR A C 1
ATOM 791 O O . TYR A 1 96 ? -3.702 1.006 9.628 1.00 98.69 96 TYR A O 1
ATOM 799 N N . GLN A 1 97 ? -3.012 0.390 7.584 1.00 98.44 97 GLN A N 1
ATOM 800 C CA . GLN A 1 97 ? -3.756 -0.859 7.525 1.00 98.44 97 GLN A CA 1
ATOM 801 C C . GLN A 1 97 ? -3.041 -1.878 6.634 1.00 98.44 97 GLN A C 1
ATOM 803 O O . GLN A 1 97 ? -2.421 -1.482 5.646 1.00 98.44 97 GLN A O 1
ATOM 808 N N . PRO A 1 98 ? -3.153 -3.184 6.925 1.00 98.50 98 PRO A N 1
ATOM 809 C CA . PRO A 1 98 ? -2.533 -4.200 6.091 1.00 98.50 98 PRO A CA 1
ATOM 810 C C . PRO A 1 98 ? -3.130 -4.207 4.683 1.00 98.50 98 PRO A C 1
ATOM 812 O O . PRO A 1 98 ? -4.349 -4.124 4.508 1.00 98.50 98 PRO A O 1
ATOM 815 N N . TRP A 1 99 ? -2.262 -4.352 3.690 1.00 98.69 99 TRP A N 1
ATOM 816 C CA . TRP A 1 99 ? -2.626 -4.830 2.363 1.00 98.69 99 TRP A CA 1
ATOM 817 C C . TRP A 1 99 ? -2.124 -6.272 2.258 1.00 98.69 99 TRP A C 1
ATOM 819 O O . TRP A 1 99 ? -0.981 -6.562 2.612 1.00 98.69 99 TRP A O 1
ATOM 829 N N . ILE A 1 100 ? -2.997 -7.187 1.849 1.00 98.69 100 ILE A N 1
ATOM 830 C CA . ILE A 1 100 ? -2.669 -8.596 1.634 1.00 98.69 100 ILE A CA 1
ATOM 831 C C . ILE A 1 100 ? -2.385 -8.765 0.148 1.00 98.69 100 ILE A C 1
ATOM 833 O O . ILE A 1 100 ? -3.272 -8.555 -0.678 1.00 98.69 100 ILE A O 1
ATOM 837 N N . TRP A 1 101 ? -1.138 -9.103 -0.162 1.00 98.12 101 TRP A N 1
ATOM 838 C CA . TRP A 1 101 ? -0.598 -9.099 -1.515 1.00 98.12 101 TRP A CA 1
ATOM 839 C C . TRP A 1 101 ? -0.887 -10.396 -2.267 1.00 98.12 101 TRP A C 1
ATOM 841 O O . TRP A 1 101 ? -0.714 -11.490 -1.729 1.00 98.12 101 TRP A O 1
ATOM 851 N N . THR A 1 102 ? -1.240 -10.247 -3.537 1.00 97.94 102 THR A N 1
ATOM 852 C CA . THR A 1 102 ? -1.215 -11.300 -4.556 1.00 97.94 102 THR A CA 1
ATOM 853 C C . THR A 1 102 ? -0.229 -10.854 -5.629 1.00 97.94 102 THR A C 1
ATOM 855 O O . THR A 1 102 ? -0.164 -9.661 -5.914 1.00 97.94 102 THR A O 1
ATOM 858 N N . ALA A 1 103 ? 0.549 -11.775 -6.196 1.00 96.56 103 ALA A N 1
ATOM 859 C CA . ALA A 1 103 ? 1.402 -11.469 -7.342 1.00 96.56 103 ALA A CA 1
ATOM 860 C C . ALA A 1 103 ? 0.579 -11.584 -8.632 1.00 96.56 103 ALA A C 1
ATOM 862 O O . ALA A 1 103 ? -0.043 -12.627 -8.858 1.00 96.56 103 ALA A O 1
ATOM 863 N N . GLY A 1 104 ? 0.554 -10.524 -9.439 1.00 96.12 104 GLY A N 1
ATOM 864 C CA . GLY A 1 104 ? -0.001 -10.533 -10.788 1.00 96.12 104 GLY A CA 1
ATOM 865 C C . GLY A 1 104 ? 1.076 -10.794 -11.845 1.00 96.12 104 GLY A C 1
ATOM 866 O O . GLY A 1 104 ? 2.217 -11.138 -11.522 1.00 96.12 104 GLY A O 1
ATOM 867 N N . ASN A 1 105 ? 0.721 -10.676 -13.126 1.00 95.00 105 ASN A N 1
ATOM 868 C CA . ASN A 1 105 ? 1.694 -10.873 -14.203 1.00 95.00 105 ASN A CA 1
ATOM 869 C C . ASN A 1 105 ? 2.672 -9.699 -14.337 1.00 95.00 105 ASN A C 1
ATOM 871 O O . ASN A 1 105 ? 3.801 -9.927 -14.763 1.00 95.00 105 ASN A O 1
ATOM 875 N N . HIS A 1 106 ? 2.279 -8.488 -13.935 1.00 95.12 106 HIS A N 1
ATOM 876 C CA . HIS A 1 106 ? 3.145 -7.304 -13.926 1.00 95.12 106 HIS A CA 1
ATOM 877 C C . HIS A 1 106 ? 4.194 -7.326 -12.798 1.00 95.12 106 HIS A C 1
ATOM 879 O O . HIS A 1 106 ? 5.042 -6.446 -12.727 1.00 95.12 106 HIS A O 1
ATOM 885 N N . GLU A 1 107 ? 4.175 -8.350 -11.935 1.00 94.12 107 GLU A N 1
ATOM 886 C CA . GLU A 1 107 ? 5.219 -8.613 -10.934 1.00 94.12 107 GLU A CA 1
ATOM 887 C C . GLU A 1 107 ? 6.209 -9.705 -11.357 1.00 94.12 107 GLU A C 1
ATOM 889 O O . GLU A 1 107 ? 7.142 -9.998 -10.613 1.00 94.12 107 GLU A O 1
ATOM 894 N N . ILE A 1 108 ? 6.009 -10.352 -12.513 1.00 91.94 108 ILE A N 1
ATOM 895 C CA . ILE A 1 108 ? 6.925 -11.405 -12.971 1.00 91.94 108 ILE A CA 1
AT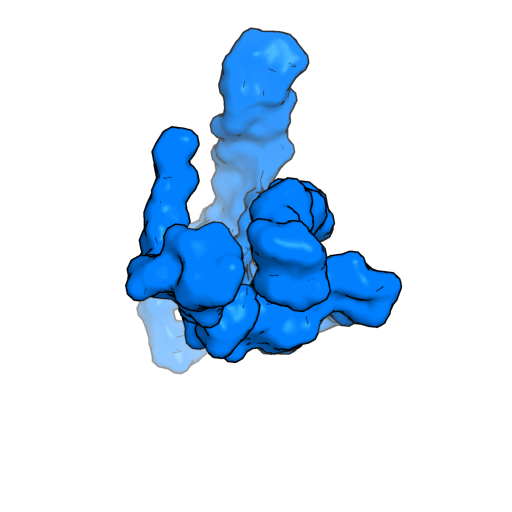OM 896 C C . ILE A 1 108 ? 8.307 -10.808 -13.273 1.00 91.94 108 ILE A C 1
ATOM 898 O O . ILE A 1 108 ? 9.307 -11.468 -12.991 1.00 91.94 108 ILE A O 1
ATOM 902 N N . ASP A 1 109 ? 8.356 -9.586 -13.824 1.00 85.31 109 ASP A N 1
ATOM 903 C CA . ASP A 1 109 ? 9.590 -8.878 -14.203 1.00 85.31 109 ASP A CA 1
ATOM 904 C C . ASP A 1 109 ? 10.545 -9.778 -15.016 1.00 85.31 109 ASP A C 1
ATOM 906 O O . ASP A 1 109 ? 11.707 -9.994 -14.675 1.00 85.31 109 ASP A O 1
ATOM 910 N N . PHE A 1 110 ? 10.015 -10.380 -16.087 1.00 88.81 110 PHE A N 1
ATOM 911 C CA . PHE A 1 110 ? 10.782 -11.212 -17.017 1.00 88.81 110 PHE A CA 1
ATOM 912 C C . PHE A 1 110 ? 10.860 -10.536 -18.385 1.00 88.81 110 PHE A C 1
ATOM 914 O O . PHE A 1 110 ? 9.896 -10.570 -19.151 1.00 88.81 110 PHE A O 1
ATOM 921 N N . ALA A 1 111 ? 12.021 -9.959 -18.693 1.00 88.44 111 ALA A N 1
ATOM 922 C CA . ALA A 1 111 ? 12.323 -9.303 -19.964 1.00 88.44 111 ALA A CA 1
ATOM 923 C C . ALA A 1 111 ? 13.761 -9.625 -20.427 1.00 88.44 111 ALA A C 1
ATOM 925 O O . ALA A 1 111 ? 14.704 -8.842 -20.231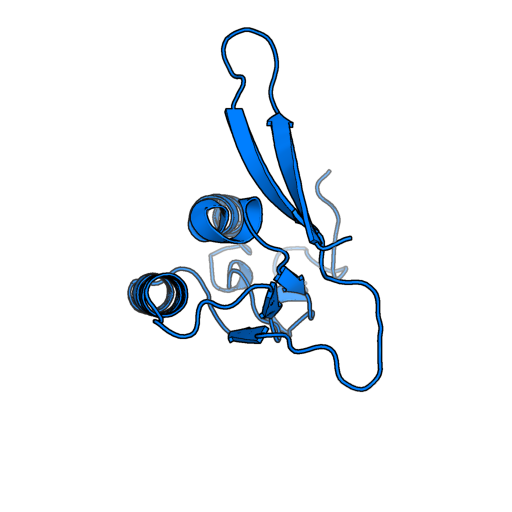 1.00 88.44 111 ALA A O 1
ATOM 926 N N . PRO A 1 112 ? 13.970 -10.791 -21.069 1.00 88.75 112 PRO A N 1
ATOM 927 C CA . PRO A 1 112 ? 15.277 -11.206 -21.580 1.00 88.75 112 PRO A CA 1
ATOM 928 C C . PRO A 1 112 ? 15.929 -10.194 -22.533 1.00 88.75 112 PRO A C 1
ATOM 930 O O . PRO A 1 112 ? 17.154 -10.098 -22.590 1.00 88.75 112 PRO A O 1
ATOM 933 N N . GLU A 1 113 ? 15.130 -9.419 -23.266 1.00 89.19 113 GLU A N 1
ATOM 934 C CA . GLU A 1 113 ? 15.572 -8.374 -24.193 1.00 89.19 113 GLU A CA 1
ATOM 935 C C . GLU A 1 113 ? 16.387 -7.255 -23.531 1.00 89.19 113 GLU A C 1
ATOM 937 O O . GLU A 1 113 ? 17.187 -6.605 -24.204 1.00 89.19 113 GLU A O 1
ATOM 942 N N . ILE A 1 114 ? 16.216 -7.050 -22.224 1.00 86.44 114 ILE A N 1
ATOM 943 C CA . ILE A 1 114 ? 16.948 -6.060 -21.424 1.00 86.44 114 ILE A CA 1
ATOM 944 C C . ILE A 1 114 ? 17.861 -6.720 -20.380 1.00 86.44 114 ILE A C 1
ATOM 946 O O . ILE A 1 114 ? 18.439 -6.031 -19.542 1.00 86.44 114 ILE A O 1
ATOM 950 N N . GLY A 1 115 ? 18.048 -8.043 -20.456 1.00 83.88 115 GLY A N 1
ATOM 951 C CA . GLY A 1 115 ? 18.893 -8.801 -19.531 1.00 83.88 115 GLY A CA 1
ATOM 952 C C . GLY A 1 115 ? 18.218 -9.174 -18.207 1.00 83.88 115 GLY A C 1
ATOM 953 O O . GLY A 1 115 ? 18.919 -9.507 -17.251 1.00 83.88 115 GLY A O 1
ATOM 954 N N . GLU A 1 116 ? 16.884 -9.131 -18.146 1.00 83.94 116 GLU A N 1
ATOM 955 C CA . GLU A 1 116 ? 16.081 -9.631 -17.024 1.00 83.94 116 GLU A CA 1
ATOM 956 C C . GLU A 1 116 ? 15.575 -11.045 -17.335 1.00 83.94 116 GLU A C 1
ATOM 958 O O . GLU A 1 116 ? 14.436 -11.271 -17.735 1.00 83.94 116 GLU A O 1
ATOM 963 N N . ASP A 1 117 ? 16.472 -12.018 -17.208 1.00 83.88 117 ASP A N 1
ATOM 964 C CA . ASP A 1 117 ? 16.255 -13.428 -17.545 1.00 83.88 117 ASP A CA 1
ATOM 965 C C . ASP A 1 117 ? 15.748 -14.282 -16.370 1.00 83.88 117 ASP A C 1
ATOM 967 O O . ASP A 1 117 ? 15.402 -15.452 -16.549 1.00 83.88 117 ASP A O 1
ATOM 971 N N . ILE A 1 118 ? 15.696 -13.708 -15.168 1.00 78.31 118 ILE A N 1
ATOM 972 C CA . ILE A 1 118 ? 15.244 -14.372 -13.946 1.00 78.31 118 ILE A CA 1
ATOM 973 C C . ILE A 1 118 ? 14.102 -13.548 -13.342 1.00 78.31 118 ILE A C 1
ATOM 975 O O . ILE A 1 118 ? 14.357 -12.425 -12.900 1.00 78.31 118 ILE A O 1
ATOM 979 N N . PRO A 1 119 ? 12.880 -14.109 -13.259 1.00 72.94 119 PRO A N 1
ATOM 980 C CA . PRO A 1 119 ? 11.776 -13.479 -12.547 1.00 72.94 119 PRO A CA 1
ATOM 981 C C . PRO A 1 119 ? 12.144 -13.165 -11.093 1.00 72.94 119 PRO A C 1
ATOM 983 O O . PRO A 1 119 ? 12.820 -13.966 -10.440 1.00 72.94 119 PRO A O 1
ATOM 986 N N . PHE A 1 120 ? 11.648 -12.048 -10.558 1.00 65.38 120 PHE A N 1
ATOM 987 C CA . PHE A 1 120 ? 11.847 -11.644 -9.156 1.00 65.38 120 PHE A CA 1
ATOM 988 C C . PHE A 1 120 ? 13.316 -11.472 -8.734 1.00 65.38 120 PHE A C 1
ATOM 990 O O . PHE A 1 120 ? 13.706 -11.866 -7.628 1.00 65.38 120 PHE A O 1
ATOM 997 N N . LYS A 1 121 ? 14.163 -10.895 -9.592 1.00 62.06 121 LYS A N 1
ATOM 998 C CA . LYS A 1 121 ? 15.551 -10.595 -9.222 1.00 62.06 121 LYS A CA 1
ATOM 999 C C . LYS A 1 121 ? 15.574 -9.573 -8.067 1.00 62.06 121 LYS A C 1
ATOM 1001 O O . LYS A 1 121 ? 15.118 -8.447 -8.251 1.00 62.06 121 LYS A O 1
ATOM 1006 N N . PRO A 1 122 ? 16.088 -9.924 -6.873 1.00 58.47 122 PRO A N 1
ATOM 1007 C CA . PRO A 1 122 ? 16.129 -8.987 -5.755 1.00 58.47 122 PRO A CA 1
ATOM 1008 C C . PRO A 1 122 ? 17.082 -7.825 -6.059 1.00 58.47 122 PRO A C 1
ATOM 1010 O O . PRO A 1 122 ? 18.097 -8.015 -6.733 1.00 58.47 122 PRO A O 1
ATOM 1013 N N . TYR A 1 123 ? 16.776 -6.638 -5.524 1.00 58.06 123 TYR A N 1
ATOM 1014 C CA . TYR A 1 123 ? 17.660 -5.472 -5.598 1.00 58.06 123 TYR A CA 1
ATOM 1015 C C . TYR A 1 123 ? 19.066 -5.832 -5.072 1.00 58.06 123 TYR A C 1
ATOM 1017 O O . TYR A 1 123 ? 19.192 -6.323 -3.946 1.00 58.06 123 TYR A O 1
ATOM 1025 N N . THR A 1 124 ? 20.105 -5.616 -5.888 1.00 48.62 124 THR A N 1
ATOM 1026 C CA . THR A 1 124 ? 21.531 -5.794 -5.534 1.00 48.62 124 THR A CA 1
ATOM 1027 C C . THR A 1 124 ? 22.217 -4.470 -5.269 1.00 48.62 124 THR A C 1
ATOM 1029 O O . THR A 1 124 ? 21.967 -3.540 -6.069 1.00 48.62 124 THR A O 1
#

Secondary structure (DSSP, 8-state):
---EEEEEES-GGG-EEEEEEPPPPP-TT----EEEE-S-TTSHHHHHHHHHHHH-TT--SEEEE-S----GGGSTT--THHHHHHHHHHHHHHTTS-EEE---GGGS--BGGGTB-STTPPP-

Nearest PDB structures (foldseek):
  1kbp-assembly1_B  TM=9.854E-01  e=6.633E-18  Phaseolus vulgaris
  8brn-assembly1_C  TM=9.856E-01  e=1.298E-17  Phaseolus vulgaris
  1xzw-assembly1_A  TM=9.913E-01  e=2.376E-17  Ipomoea batatas
  6hwr-assembly1_D  TM=9.847E-01  e=1.943E-17  Phaseolus vulgaris
  3ceb-assembly1_A  TM=2.931E-01  e=1.501E+00  Histophilus somni 129PT

Solvent-accessible surface area (backbone atoms only — not comparable to full-atom values): 7369 Å² total; per-residue (Å²): 104,64,42,79,45,75,50,74,47,74,63,85,97,57,60,47,78,47,39,40,63,46,62,65,71,90,57,98,85,61,87,79,47,71,35,80,50,54,64,46,39,76,48,74,66,30,51,49,53,54,50,52,54,74,66,35,91,83,54,58,60,33,34,44,34,70,14,27,59,43,55,22,62,81,38,81,88,39,36,59,67,36,46,55,53,34,52,62,65,47,39,87,49,55,59,44,31,57,66,47,84,44,85,31,78,59,57,38,58,69,42,63,94,77,72,31,77,51,60,68,70,73,94,128

Organism: Davidia involucrata (NCBI:txid16924)

Radius of gyration: 17.04 Å; Cα contacts (8 Å, |Δi|>4): 180; chains: 1; bounding box: 41×32×44 Å

Sequence (124 aa):
FNTKYYYEVGIGHTTRTFWFTTPPEVGPDVPYTFGLIGDLGQTYDSNRTLSHYELNPVKGKTLLFVGDLSYADHYPFHDNVRWDTWGRFIERSAAYQPWIWTAGNHEIDFAPEIGEDIPFKPYT

Mean predicted aligned error: 3.74 Å